Protein AF-A0A418Y0F3-F1 (afdb_monomer)

Sequence (166 aa):
MVSPKEILVNIWYGDSTDISIREWVFDYIEQNENVPEEIFEIFDADSTSQEALLMKIVAISDSEFDSQCVQAEVMAAKLLLKVASDYLVGNVKPSDVCAVINNIDCGFLGAPRGLPDKIAYYQKWLGNLYHSCDWCDGGWTQSNAPHLKQDLQEQITVIQTWLEKS

Foldseek 3Di:
DDALLLLLLCVQQADNDDDPLLVVLVVVVVVDPDDDPVLVVQSPDPPDDSNVSSLVVVCVVPVPDDCQDPVSLLSLLVVLLVQLVCVLVPNDFLVRSLSNLVSSQVSHFQRDPVDPPVDTDGDVLSPCLNVLNVPCPVPDGCVRSVVNNVVSVVSSVSSVVVSVVD

Mean predicted aligned error: 5.3 Å

Organism: NCBI:txid2338368

Structure (mmCIF, N/CA/C/O backbone):
data_AF-A0A418Y0F3-F1
#
_entry.id   AF-A0A418Y0F3-F1
#
loop_
_atom_site.group_PDB
_atom_site.id
_atom_site.type_symbol
_atom_site.label_atom_id
_atom_site.label_alt_id
_atom_site.label_comp_id
_atom_site.label_asym_id
_atom_site.label_entity_id
_atom_site.label_seq_id
_atom_site.pdbx_PDB_ins_code
_atom_site.Cartn_x
_atom_site.Cartn_y
_atom_site.Cartn_z
_atom_site.occupancy
_atom_site.B_iso_or_equiv
_atom_site.auth_seq_id
_atom_site.auth_comp_id
_atom_site.auth_asym_id
_atom_site.auth_atom_id
_atom_site.pdbx_PDB_model_num
ATOM 1 N N . MET A 1 1 ? -1.856 15.127 11.031 1.00 68.88 1 MET A N 1
ATOM 2 C CA . MET A 1 1 ? -1.527 13.751 11.446 1.00 68.88 1 MET A CA 1
ATOM 3 C C . MET A 1 1 ? -2.069 12.799 10.389 1.00 68.88 1 MET A C 1
ATOM 5 O O . MET A 1 1 ? -3.169 13.051 9.911 1.00 68.88 1 MET A O 1
ATOM 9 N N . VAL A 1 2 ? -1.302 11.786 9.971 1.00 80.94 2 VAL A N 1
ATOM 10 C CA . VAL A 1 2 ? -1.805 10.710 9.087 1.00 80.94 2 VAL A CA 1
ATOM 11 C C . VAL A 1 2 ? -2.857 9.911 9.858 1.00 80.94 2 VAL A C 1
ATOM 13 O O . VAL A 1 2 ? -2.689 9.716 11.060 1.00 80.94 2 VAL A O 1
ATOM 16 N N . SER A 1 3 ? -3.950 9.497 9.220 1.00 88.69 3 SER A N 1
ATOM 17 C CA . SER A 1 3 ? -5.016 8.757 9.910 1.00 88.69 3 SER A CA 1
ATOM 18 C C . SER A 1 3 ? -4.574 7.329 10.281 1.00 88.69 3 SER A C 1
ATOM 20 O O . SER A 1 3 ? -3.766 6.737 9.562 1.00 88.69 3 SER A O 1
ATOM 22 N N . PRO A 1 4 ? -5.126 6.713 11.346 1.00 88.50 4 PRO A N 1
ATOM 23 C CA . PRO A 1 4 ? -4.762 5.340 11.721 1.00 88.50 4 PRO A CA 1
ATOM 24 C C . PRO A 1 4 ? -5.086 4.322 10.615 1.00 88.50 4 PRO A C 1
ATOM 26 O O . PRO A 1 4 ? -4.353 3.354 10.430 1.00 88.50 4 PRO A O 1
ATOM 29 N N . LYS A 1 5 ? -6.133 4.580 9.821 1.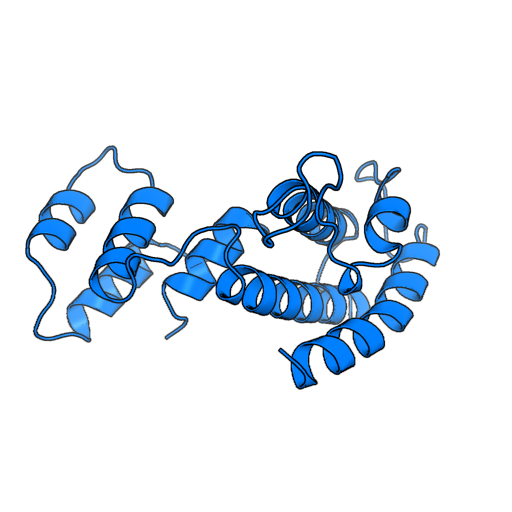00 93.00 5 LYS A N 1
ATOM 30 C CA . LYS A 1 5 ? -6.498 3.779 8.642 1.00 93.00 5 LYS A CA 1
ATOM 31 C C . LYS A 1 5 ? -5.424 3.824 7.555 1.00 93.00 5 LYS A C 1
ATOM 33 O O . LYS A 1 5 ? -5.072 2.790 7.001 1.00 93.00 5 LYS A O 1
ATOM 38 N N . GLU A 1 6 ? -4.870 5.004 7.274 1.00 91.56 6 GLU A N 1
ATOM 39 C CA . GLU A 1 6 ? -3.762 5.144 6.320 1.00 91.56 6 GLU A CA 1
ATOM 40 C C . GLU A 1 6 ? -2.494 4.443 6.820 1.00 91.56 6 GLU A C 1
ATOM 42 O O . GLU A 1 6 ? -1.748 3.890 6.016 1.00 91.56 6 GLU A O 1
ATOM 47 N N . ILE A 1 7 ? -2.247 4.422 8.133 1.00 89.88 7 ILE A N 1
ATOM 48 C CA . ILE A 1 7 ? -1.113 3.681 8.702 1.00 89.88 7 ILE A CA 1
ATOM 49 C C . ILE A 1 7 ? -1.330 2.174 8.553 1.00 89.88 7 ILE A C 1
ATOM 51 O O . ILE A 1 7 ? -0.426 1.497 8.077 1.00 89.88 7 ILE A O 1
ATOM 55 N N . LEU A 1 8 ? -2.523 1.655 8.861 1.00 91.62 8 LEU A N 1
ATOM 56 C CA . LEU A 1 8 ? -2.857 0.243 8.628 1.00 91.62 8 LEU A CA 1
ATOM 57 C C . LEU A 1 8 ? -2.690 -0.158 7.162 1.00 91.62 8 LEU A C 1
ATOM 59 O O . LEU A 1 8 ? -2.061 -1.167 6.874 1.00 91.62 8 LEU A O 1
ATOM 63 N N . VAL A 1 9 ? -3.169 0.661 6.227 1.00 94.12 9 VAL A N 1
ATOM 64 C CA . VAL A 1 9 ? -2.994 0.412 4.788 1.00 94.12 9 VAL A CA 1
ATOM 65 C C . VAL A 1 9 ? -1.513 0.384 4.402 1.00 94.12 9 VAL A C 1
ATOM 67 O O . VAL A 1 9 ? -1.118 -0.457 3.601 1.00 94.12 9 VAL A O 1
ATOM 70 N N . ASN A 1 10 ? -0.674 1.246 4.985 1.00 91.62 10 ASN A N 1
ATOM 71 C CA . ASN A 1 10 ? 0.776 1.177 4.781 1.00 91.62 10 ASN A CA 1
ATOM 72 C C . ASN A 1 10 ? 1.407 -0.082 5.396 1.00 91.62 10 ASN A C 1
ATOM 74 O O . ASN A 1 10 ? 2.358 -0.601 4.827 1.00 91.62 10 ASN A O 1
ATOM 78 N N . ILE A 1 11 ? 0.893 -0.591 6.520 1.00 90.19 11 ILE A N 1
ATOM 79 C CA . ILE A 1 11 ? 1.352 -1.861 7.108 1.00 90.19 11 ILE A CA 1
ATOM 80 C C . ILE A 1 11 ? 0.969 -3.039 6.210 1.00 90.19 11 ILE A C 1
ATOM 82 O O . ILE A 1 11 ? 1.789 -3.917 5.968 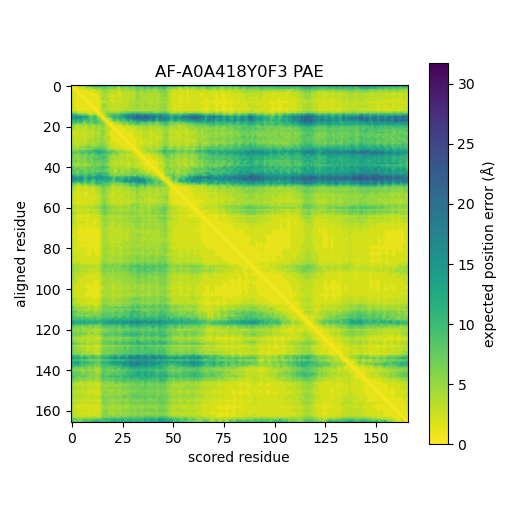1.00 90.19 11 ILE A O 1
ATOM 86 N N . TRP A 1 12 ? -0.266 -3.059 5.708 1.00 92.94 12 TRP A N 1
ATOM 87 C CA . TRP A 1 12 ? -0.775 -4.160 4.891 1.00 92.94 12 TRP A CA 1
ATOM 88 C C . TRP A 1 12 ? -0.184 -4.189 3.486 1.00 92.94 12 TRP A C 1
ATOM 90 O O . TRP A 1 12 ? 0.064 -5.264 2.945 1.00 92.94 12 TRP A O 1
ATOM 100 N N . TYR A 1 13 ? 0.005 -3.015 2.884 1.00 94.50 13 TYR A N 1
ATOM 101 C CA . TYR A 1 13 ? 0.282 -2.893 1.454 1.00 94.50 13 TYR A CA 1
ATOM 102 C C . TYR A 1 13 ? 1.555 -2.127 1.122 1.00 94.50 13 TYR A C 1
ATOM 104 O O . TYR A 1 13 ? 2.023 -2.210 -0.007 1.00 94.50 13 TYR A O 1
ATOM 112 N N . GLY A 1 14 ? 2.108 -1.379 2.072 1.00 89.56 14 GLY A N 1
ATOM 113 C CA . GLY A 1 14 ? 3.324 -0.593 1.896 1.00 89.56 14 GLY A CA 1
ATOM 114 C C . GLY A 1 14 ? 4.602 -1.361 2.230 1.00 89.56 14 GLY A C 1
ATOM 115 O O . GLY A 1 14 ? 4.595 -2.574 2.437 1.00 89.56 14 GLY A O 1
ATOM 116 N N . ASP A 1 15 ? 5.697 -0.607 2.310 1.00 72.31 15 ASP A N 1
ATOM 117 C CA . ASP A 1 15 ? 6.944 -1.020 2.955 1.00 72.31 15 ASP A CA 1
ATOM 118 C C . ASP A 1 15 ? 6.991 -0.338 4.334 1.00 72.31 15 ASP A C 1
ATOM 120 O O . ASP A 1 15 ? 7.084 0.888 4.442 1.00 72.31 15 ASP A O 1
ATOM 124 N N . SER A 1 16 ? 6.752 -1.101 5.401 1.00 60.97 16 SER A N 1
ATOM 125 C CA . SER A 1 16 ? 6.362 -0.570 6.714 1.00 60.97 16 SER A CA 1
ATOM 126 C C . SER A 1 16 ? 7.555 -0.144 7.589 1.00 60.97 16 SER A C 1
ATOM 128 O O . SER A 1 16 ? 7.645 -0.552 8.749 1.00 60.97 16 SER A O 1
ATOM 130 N N . THR A 1 17 ? 8.500 0.644 7.070 1.00 56.44 17 THR A N 1
ATOM 131 C CA . THR A 1 17 ? 9.755 0.927 7.799 1.00 56.44 17 THR A CA 1
ATOM 132 C C . THR A 1 17 ? 9.807 2.259 8.544 1.00 56.44 17 THR A C 1
ATOM 134 O O . THR A 1 17 ? 10.620 2.392 9.456 1.00 56.44 17 THR A O 1
ATOM 137 N N . ASP A 1 18 ? 8.946 3.229 8.217 1.00 58.94 18 ASP A N 1
ATOM 138 C CA . ASP A 1 18 ? 9.246 4.632 8.563 1.00 58.94 18 ASP A CA 1
ATOM 139 C C . ASP A 1 18 ? 8.372 5.261 9.661 1.00 58.94 18 ASP A C 1
ATOM 141 O O . ASP A 1 18 ? 8.693 6.350 10.138 1.00 58.94 18 ASP A O 1
ATOM 145 N N . ILE A 1 19 ? 7.284 4.618 10.102 1.00 68.38 19 ILE A N 1
ATOM 146 C CA . ILE A 1 19 ? 6.411 5.178 11.151 1.00 68.38 19 ILE A CA 1
ATOM 147 C C . ILE A 1 19 ? 6.601 4.410 12.458 1.00 68.38 19 ILE A C 1
ATOM 149 O O . ILE A 1 19 ? 6.241 3.238 12.564 1.00 68.38 19 ILE A O 1
ATOM 153 N N . SER A 1 20 ? 7.087 5.099 13.495 1.00 79.19 20 SER A N 1
ATOM 154 C CA . SER A 1 20 ? 6.999 4.602 14.868 1.00 79.19 20 SER A CA 1
ATOM 155 C C . SER A 1 20 ? 5.537 4.635 15.311 1.00 79.19 20 SER A C 1
ATOM 157 O O . SER A 1 20 ? 5.002 5.671 15.702 1.00 79.19 20 SER A O 1
ATOM 159 N N . ILE A 1 21 ? 4.860 3.488 15.240 1.00 80.06 21 ILE A N 1
ATOM 160 C CA . ILE A 1 21 ? 3.441 3.383 15.609 1.00 80.06 21 ILE A CA 1
ATOM 161 C C . ILE A 1 21 ? 3.226 3.783 17.072 1.00 80.06 21 ILE A C 1
ATOM 163 O O . ILE A 1 21 ? 2.204 4.375 17.397 1.00 80.06 21 ILE A O 1
ATOM 167 N N . ARG A 1 22 ? 4.207 3.538 17.951 1.00 80.06 22 ARG A N 1
ATOM 168 C CA . ARG A 1 22 ? 4.134 3.992 19.345 1.00 80.06 22 ARG A CA 1
ATOM 169 C C . ARG A 1 22 ? 4.151 5.515 19.467 1.00 80.06 22 ARG A C 1
ATOM 171 O O . ARG A 1 22 ? 3.347 6.043 20.224 1.00 80.06 22 ARG A O 1
ATOM 178 N N . GLU A 1 23 ? 5.014 6.208 18.725 1.00 83.12 23 GLU A N 1
ATOM 179 C CA . GLU A 1 23 ? 5.022 7.681 18.706 1.00 83.12 23 GLU A CA 1
ATOM 180 C C . GLU A 1 23 ? 3.714 8.223 18.132 1.00 83.12 23 GLU A C 1
ATOM 182 O O . GLU A 1 23 ? 3.113 9.119 18.712 1.00 83.12 23 GLU A O 1
ATOM 187 N N . TRP A 1 24 ? 3.207 7.614 17.057 1.00 86.12 24 TRP A N 1
ATOM 188 C CA . TRP A 1 24 ? 1.921 8.017 16.496 1.00 86.12 24 TRP A CA 1
ATOM 189 C C . TRP A 1 24 ? 0.768 7.845 17.495 1.00 86.12 24 TRP A C 1
ATOM 191 O O . TRP A 1 24 ? -0.066 8.736 17.627 1.00 86.12 24 TRP A O 1
ATOM 201 N N . VAL A 1 25 ? 0.711 6.715 18.213 1.00 84.19 25 VAL A N 1
ATOM 202 C CA . VAL A 1 25 ? -0.331 6.471 19.225 1.00 84.19 25 VAL A CA 1
ATOM 203 C C . VAL A 1 25 ? -0.194 7.442 20.395 1.00 84.19 25 VAL A C 1
ATOM 205 O O . VAL A 1 25 ? -1.209 7.927 20.887 1.00 84.19 25 VAL A O 1
ATOM 208 N N . PHE A 1 26 ? 1.033 7.770 20.803 1.00 85.56 26 PHE A N 1
ATOM 209 C CA . PHE A 1 26 ? 1.280 8.791 21.817 1.00 85.56 26 PHE A CA 1
ATOM 210 C C . PHE A 1 26 ? 0.725 10.156 21.381 1.00 85.56 26 PHE A C 1
ATOM 212 O O . PHE A 1 26 ? -0.095 10.733 22.094 1.00 85.56 26 PHE A O 1
ATOM 219 N N . ASP A 1 27 ? 1.061 10.614 20.172 1.00 86.88 27 ASP A N 1
ATOM 220 C CA . ASP A 1 27 ? 0.540 11.873 19.630 1.00 86.88 27 ASP A CA 1
ATOM 221 C C . ASP A 1 27 ? -0.993 11.849 19.484 1.00 86.88 27 ASP A C 1
ATOM 223 O O . ASP A 1 27 ? -1.665 12.856 19.719 1.00 86.88 27 ASP A O 1
ATOM 227 N N . TYR A 1 28 ? -1.567 10.706 19.086 1.00 86.06 28 TYR A N 1
ATOM 228 C CA . TYR A 1 28 ? -3.016 10.517 19.005 1.00 86.06 28 TYR A CA 1
ATOM 229 C C . TYR A 1 28 ? -3.671 10.679 20.379 1.00 86.06 28 TYR A C 1
ATOM 231 O O . TYR A 1 28 ? -4.690 11.360 20.486 1.00 86.06 28 TYR A O 1
ATOM 239 N N . ILE A 1 29 ? -3.089 10.091 21.427 1.00 85.75 29 ILE A N 1
ATOM 240 C CA . ILE A 1 29 ? -3.592 10.212 22.797 1.00 85.75 29 ILE A CA 1
ATOM 241 C C . ILE A 1 29 ? -3.534 11.666 23.271 1.00 85.75 29 ILE A C 1
ATOM 243 O O . ILE A 1 29 ? -4.524 12.171 23.792 1.00 85.75 29 ILE A O 1
ATOM 247 N N . GLU A 1 30 ? -2.417 12.363 23.050 1.00 87.19 30 GLU A N 1
ATOM 248 C CA . GLU A 1 30 ? -2.268 13.764 23.470 1.00 87.19 30 GLU A CA 1
ATOM 249 C C . GLU A 1 30 ? -3.264 14.712 22.785 1.00 87.19 30 GLU A C 1
ATOM 251 O O . GLU A 1 30 ? -3.668 15.720 23.364 1.00 87.19 30 GLU A O 1
ATOM 256 N N . GLN A 1 31 ? -3.669 14.405 21.550 1.00 87.50 31 GLN A N 1
ATOM 257 C CA . GLN A 1 31 ? -4.535 15.269 20.742 1.00 87.50 31 GLN A CA 1
ATOM 258 C C . GLN A 1 31 ? -6.034 14.983 20.902 1.00 87.50 31 GLN A C 1
ATOM 260 O O . GLN A 1 31 ? -6.848 15.729 20.354 1.00 87.50 31 GLN A O 1
ATOM 265 N N . ASN A 1 32 ? -6.422 13.932 21.631 1.00 83.81 32 ASN A N 1
ATOM 266 C CA . ASN A 1 32 ? -7.818 13.525 21.787 1.00 83.81 32 ASN A CA 1
ATOM 267 C C . ASN A 1 32 ? -8.212 13.451 23.269 1.00 83.81 32 ASN A C 1
ATOM 269 O O . ASN A 1 32 ? -7.638 12.701 24.045 1.00 83.81 32 ASN A O 1
ATOM 273 N N . GLU A 1 33 ? -9.255 14.186 23.666 1.00 77.81 33 GLU A N 1
ATOM 274 C CA . GLU A 1 33 ? -9.682 14.258 25.076 1.00 77.81 33 GLU A CA 1
ATOM 275 C C . GLU A 1 33 ? -10.468 13.024 25.561 1.00 77.81 33 GLU A C 1
ATOM 277 O O . GLU A 1 33 ? -10.570 12.796 26.761 1.00 77.81 33 GLU A O 1
ATOM 282 N N . ASN A 1 34 ? -11.030 12.223 24.647 1.00 81.38 34 ASN A N 1
ATOM 283 C CA . ASN A 1 34 ? -11.906 11.088 24.969 1.00 81.38 34 ASN A CA 1
ATOM 284 C C . ASN A 1 34 ? -11.390 9.785 24.346 1.00 81.38 34 ASN A C 1
ATOM 286 O O . ASN A 1 34 ? -12.062 9.168 23.519 1.00 81.38 34 ASN A O 1
ATOM 290 N N . VAL A 1 35 ? -10.173 9.387 24.713 1.00 81.44 35 VAL A N 1
ATOM 291 C CA . VAL A 1 35 ? -9.582 8.114 24.283 1.00 81.44 35 VAL A CA 1
ATOM 292 C C . VAL A 1 35 ? -10.079 6.982 25.192 1.00 81.44 35 VAL A C 1
ATOM 294 O O . VAL A 1 35 ? -9.929 7.097 26.408 1.00 81.44 35 VAL A O 1
ATOM 297 N N . PRO A 1 36 ? -10.661 5.898 24.643 1.00 81.75 36 PRO A N 1
ATOM 298 C CA . PRO A 1 36 ? -11.070 4.738 25.437 1.00 81.75 36 PRO A CA 1
ATOM 299 C C . PRO A 1 36 ? -9.929 4.119 26.256 1.00 81.75 36 PRO A C 1
ATOM 301 O O . PRO A 1 36 ? -8.798 4.012 25.775 1.00 81.75 36 PRO A O 1
ATOM 304 N N . GLU A 1 37 ? -10.235 3.691 27.484 1.00 81.69 37 GLU A N 1
ATOM 305 C CA . GLU A 1 37 ? -9.265 3.137 28.445 1.00 81.69 37 GLU A CA 1
ATOM 306 C C . GLU A 1 37 ? -8.542 1.903 27.882 1.00 81.69 37 GLU A C 1
ATOM 308 O O . GLU A 1 37 ? -7.340 1.732 28.085 1.00 81.69 37 GLU A O 1
ATOM 313 N N . GLU A 1 38 ? -9.232 1.110 27.057 1.00 78.19 38 GLU A N 1
ATOM 314 C CA . GLU A 1 38 ? -8.681 -0.083 26.416 1.00 78.19 38 GLU A CA 1
ATOM 315 C C . GLU A 1 38 ? -7.495 0.229 25.489 1.00 78.19 38 GLU A C 1
ATOM 317 O O . GLU A 1 38 ? -6.680 -0.652 25.228 1.00 78.19 38 GLU A O 1
ATOM 322 N N . ILE A 1 39 ? -7.364 1.459 24.973 1.00 79.69 39 ILE A N 1
ATOM 323 C CA . ILE A 1 39 ? -6.189 1.851 24.177 1.00 79.69 39 ILE A CA 1
ATOM 324 C C . ILE A 1 39 ? -4.943 1.938 25.068 1.00 79.69 39 ILE A C 1
ATOM 326 O O . ILE A 1 39 ? -3.873 1.492 24.647 1.00 79.69 39 ILE A O 1
ATOM 330 N N . PHE A 1 40 ? -5.073 2.459 26.291 1.00 79.94 40 PHE A N 1
ATOM 331 C CA . PHE A 1 40 ? -3.957 2.600 27.231 1.00 79.94 40 PHE A CA 1
ATOM 332 C C . PHE A 1 40 ? -3.446 1.233 27.696 1.00 79.94 40 PHE A C 1
ATOM 334 O O . PHE A 1 40 ? -2.244 0.981 27.645 1.00 79.94 40 PHE A O 1
ATOM 341 N N . GLU A 1 41 ? -4.353 0.310 28.035 1.00 77.56 41 GLU A N 1
ATOM 342 C CA . GLU A 1 41 ? -3.998 -1.054 28.463 1.00 77.56 41 GLU A CA 1
ATOM 343 C C . GLU A 1 41 ? -3.137 -1.798 27.431 1.00 77.56 41 GLU A C 1
ATOM 345 O O . GLU A 1 41 ? -2.266 -2.600 27.765 1.00 77.56 41 GLU A O 1
ATOM 350 N N . ILE A 1 42 ? -3.392 -1.544 26.150 1.00 74.81 42 ILE A N 1
ATOM 351 C CA . ILE A 1 42 ? -2.754 -2.246 25.037 1.00 74.81 42 ILE A CA 1
ATOM 352 C C . ILE A 1 42 ? -1.458 -1.566 24.628 1.00 74.81 42 ILE A C 1
ATOM 354 O O . ILE A 1 42 ? -0.510 -2.249 24.235 1.00 74.81 42 ILE A O 1
ATOM 358 N N . PHE A 1 43 ? -1.422 -0.237 24.715 1.00 77.12 43 PHE A N 1
ATOM 359 C CA . PHE A 1 43 ? -0.214 0.547 24.509 1.00 77.12 43 PHE A CA 1
ATOM 360 C C . PHE A 1 43 ? 0.879 0.160 25.517 1.00 77.12 43 PHE A C 1
ATOM 362 O O . PHE A 1 43 ? 2.036 -0.016 25.127 1.00 77.12 43 PHE A O 1
ATOM 369 N N . ASP A 1 44 ? 0.489 -0.070 26.774 1.00 74.69 44 ASP A N 1
ATOM 370 C CA . ASP A 1 44 ? 1.384 -0.484 27.859 1.00 74.69 44 ASP A CA 1
ATOM 371 C C . ASP A 1 44 ? 1.752 -1.979 27.820 1.00 74.69 44 ASP A C 1
ATOM 373 O O . ASP A 1 44 ? 2.677 -2.419 28.506 1.00 74.69 44 ASP A O 1
ATOM 377 N N . ALA A 1 45 ? 1.071 -2.785 27.002 1.00 71.62 45 ALA A N 1
ATOM 378 C CA . ALA A 1 45 ? 1.374 -4.204 26.871 1.00 71.62 45 ALA A CA 1
ATOM 379 C C . ALA A 1 45 ? 2.624 -4.438 25.997 1.00 71.62 45 ALA A C 1
ATOM 381 O O . ALA A 1 45 ? 2.621 -4.234 24.781 1.00 71.62 45 ALA A O 1
ATOM 382 N N . ASP A 1 46 ? 3.685 -4.974 26.607 1.00 62.59 46 ASP A N 1
ATOM 383 C CA . ASP A 1 46 ? 4.998 -5.231 25.984 1.00 62.59 46 ASP A CA 1
ATOM 384 C C . ASP A 1 46 ? 4.989 -6.196 24.778 1.00 62.59 46 ASP A C 1
ATOM 386 O O . ASP A 1 46 ? 5.979 -6.289 24.054 1.00 62.59 46 ASP A O 1
ATOM 390 N N . SER A 1 47 ? 3.891 -6.921 24.542 1.00 59.41 47 SER A N 1
ATOM 391 C CA . SER A 1 47 ? 3.801 -7.981 23.522 1.00 59.41 47 SER A CA 1
ATOM 392 C C . SER A 1 47 ? 2.819 -7.701 22.380 1.00 59.41 47 SER A C 1
ATOM 394 O O . SER A 1 47 ? 2.645 -8.551 21.505 1.00 59.41 47 SER A O 1
ATOM 396 N N . THR A 1 48 ? 2.176 -6.531 22.348 1.00 64.81 48 THR A N 1
ATOM 397 C CA . THR A 1 48 ? 1.177 -6.248 21.312 1.00 64.81 48 THR A CA 1
ATOM 398 C C . THR A 1 48 ? 1.837 -5.914 19.972 1.00 64.81 48 THR A C 1
ATOM 400 O O . THR A 1 48 ? 2.636 -4.982 19.874 1.00 64.81 48 THR A O 1
ATOM 403 N N . SER A 1 49 ? 1.454 -6.628 18.906 1.00 73.69 49 SER A N 1
ATOM 404 C CA . SER A 1 49 ? 1.809 -6.246 17.534 1.00 73.69 49 SER A CA 1
ATOM 405 C C . SER A 1 49 ? 1.238 -4.864 17.210 1.00 73.69 49 SER A C 1
ATOM 407 O O . SER A 1 49 ? 0.047 -4.634 17.417 1.00 73.69 49 SER A O 1
ATOM 409 N N . GLN A 1 50 ? 2.054 -3.966 16.661 1.00 76.31 50 GLN A N 1
ATOM 410 C CA . GLN A 1 50 ? 1.665 -2.585 16.354 1.00 76.31 50 GLN A CA 1
ATOM 411 C C . GLN A 1 50 ? 0.391 -2.486 15.484 1.00 76.31 50 GLN A C 1
ATOM 413 O O . GLN A 1 50 ? -0.440 -1.605 15.696 1.00 76.31 50 GLN A O 1
ATOM 418 N N . GLU A 1 51 ? 0.195 -3.438 14.568 1.00 81.31 51 GLU A N 1
ATOM 419 C CA . GLU A 1 51 ? -1.027 -3.583 13.768 1.00 81.31 51 GLU A CA 1
ATOM 420 C C . GLU A 1 51 ? -2.283 -3.789 14.635 1.00 81.31 51 GLU A C 1
ATOM 422 O O . GLU A 1 51 ? -3.286 -3.108 14.444 1.00 81.31 51 GLU A O 1
ATOM 427 N N . ALA A 1 52 ? -2.230 -4.678 15.631 1.00 81.38 52 ALA A N 1
ATOM 428 C CA . ALA A 1 52 ? -3.368 -4.969 16.507 1.00 81.38 52 ALA A CA 1
ATOM 429 C C . ALA A 1 52 ? -3.793 -3.753 17.347 1.00 81.38 52 ALA A C 1
ATOM 431 O O . ALA A 1 52 ? -4.986 -3.552 17.586 1.00 81.38 52 ALA A O 1
ATOM 432 N N . LEU A 1 53 ? -2.828 -2.932 17.772 1.00 83.12 53 LEU A N 1
ATOM 433 C CA . LEU A 1 53 ? -3.106 -1.677 18.469 1.00 83.12 53 LEU A CA 1
ATOM 434 C C . LEU A 1 53 ? -3.851 -0.698 17.549 1.00 83.12 53 LEU A C 1
ATOM 436 O O . LEU A 1 53 ? -4.903 -0.183 17.924 1.00 83.12 53 LEU A O 1
ATOM 440 N N . LEU A 1 54 ? -3.359 -0.500 16.323 1.00 86.88 54 LEU A N 1
ATOM 441 C CA . LEU A 1 54 ? -4.010 0.372 15.340 1.00 86.88 54 LEU A CA 1
ATOM 442 C C . LEU A 1 54 ? -5.393 -0.133 14.927 1.00 86.88 54 LEU A C 1
ATOM 444 O O . LEU A 1 54 ? -6.319 0.667 14.821 1.00 86.88 54 LEU A O 1
ATOM 448 N N . MET A 1 55 ? -5.562 -1.444 14.748 1.00 87.44 55 MET A N 1
ATOM 449 C CA . MET A 1 55 ? -6.859 -2.048 14.433 1.00 87.44 55 MET A CA 1
ATOM 450 C C . MET A 1 55 ? -7.908 -1.725 15.493 1.00 87.44 55 MET A C 1
ATOM 452 O O . MET A 1 55 ? -9.037 -1.380 15.156 1.00 87.44 55 MET A O 1
ATOM 456 N N . LYS A 1 56 ? -7.541 -1.769 16.777 1.00 85.56 56 LYS A N 1
ATOM 457 C CA . LYS A 1 56 ? -8.462 -1.396 17.856 1.00 85.56 56 LYS A CA 1
ATOM 458 C C . LYS A 1 56 ? -8.786 0.092 17.874 1.00 85.56 56 LYS A C 1
ATOM 460 O O . LYS A 1 56 ? -9.947 0.442 18.060 1.00 85.56 56 LYS A O 1
ATOM 465 N N . ILE A 1 57 ? -7.793 0.949 17.629 1.00 87.56 57 ILE A N 1
ATOM 466 C CA . ILE A 1 57 ? -8.016 2.396 17.490 1.00 87.56 57 ILE A CA 1
ATOM 467 C C . ILE A 1 57 ? -9.003 2.673 16.350 1.00 87.56 57 ILE A C 1
ATOM 469 O O . ILE A 1 57 ? -9.946 3.442 16.524 1.00 87.56 57 ILE A O 1
ATOM 473 N N . VAL A 1 58 ? -8.835 2.014 15.200 1.00 90.38 58 VAL A N 1
ATOM 474 C CA . VAL A 1 58 ? -9.760 2.173 14.074 1.00 90.38 58 VAL A CA 1
ATOM 475 C C . VAL A 1 58 ? -11.149 1.648 14.412 1.00 90.38 58 VAL A C 1
ATOM 477 O O . VAL A 1 58 ? -12.110 2.379 14.181 1.00 90.38 58 VAL A O 1
ATOM 480 N N . ALA A 1 59 ? -11.260 0.463 15.018 1.00 89.19 59 ALA A N 1
ATOM 481 C CA . ALA A 1 59 ? -12.538 -0.176 15.337 1.00 89.19 59 ALA A CA 1
ATOM 482 C C . ALA A 1 59 ? -13.448 0.664 16.253 1.00 89.19 59 ALA A C 1
ATOM 484 O O . ALA A 1 59 ? -14.667 0.529 16.188 1.00 89.19 59 ALA A O 1
ATOM 485 N N . ILE A 1 60 ? -12.879 1.556 17.073 1.00 84.50 60 ILE A N 1
ATOM 486 C CA . ILE A 1 60 ? -13.646 2.515 17.889 1.00 84.50 60 ILE A CA 1
ATOM 487 C C . ILE A 1 60 ? -14.405 3.520 17.010 1.00 84.50 60 ILE A C 1
ATOM 489 O O . ILE A 1 60 ? -15.519 3.922 17.339 1.00 84.50 60 ILE A O 1
ATOM 493 N N . SER A 1 61 ? -13.798 3.936 15.897 1.00 83.94 61 SER A N 1
ATOM 494 C CA . SER A 1 61 ? -14.364 4.926 14.971 1.00 83.94 61 SER A CA 1
ATOM 495 C C . SER A 1 61 ? -15.092 4.306 13.776 1.00 83.94 61 SER A C 1
ATOM 497 O O . SER A 1 61 ? -15.970 4.942 13.196 1.00 83.94 61 SER A O 1
ATOM 499 N N . ASP A 1 62 ? -14.708 3.090 13.389 1.00 90.44 62 ASP A N 1
ATOM 500 C CA . ASP A 1 62 ? -15.221 2.369 12.231 1.00 90.44 62 ASP A CA 1
ATOM 501 C C . ASP A 1 62 ? -14.953 0.865 12.380 1.00 90.44 62 ASP A C 1
ATOM 503 O O . ASP A 1 62 ? -13.864 0.377 12.068 1.00 90.44 62 ASP A O 1
ATOM 507 N N . SER A 1 63 ? -15.948 0.132 12.879 1.00 91.00 63 SER A N 1
ATOM 508 C CA . SER A 1 63 ? -15.860 -1.315 13.101 1.00 91.00 63 SER A CA 1
ATOM 509 C C . SER A 1 63 ? -15.855 -2.139 11.815 1.00 91.00 63 SER A C 1
ATOM 511 O O . SER A 1 63 ? -15.474 -3.305 11.858 1.00 91.00 63 SER A O 1
ATOM 513 N N . GLU A 1 64 ? -16.275 -1.555 10.691 1.00 92.56 64 GLU A N 1
ATOM 514 C CA . GLU A 1 64 ? -16.376 -2.235 9.395 1.00 92.56 64 GLU A CA 1
ATOM 515 C C . GLU A 1 64 ? -15.111 -2.045 8.546 1.00 92.56 64 GLU A C 1
ATOM 517 O O . GLU A 1 64 ? -15.035 -2.513 7.410 1.00 92.56 64 GLU A O 1
ATOM 522 N N . PHE A 1 65 ? -14.112 -1.325 9.065 1.00 95.00 65 PHE A N 1
ATOM 523 C CA . PHE A 1 65 ? -12.843 -1.166 8.377 1.00 95.00 65 PHE A CA 1
ATOM 524 C C . PHE A 1 65 ? -11.998 -2.437 8.503 1.00 95.00 65 PHE A C 1
ATOM 526 O O . PHE A 1 65 ? -11.541 -2.802 9.586 1.00 95.00 65 PHE A O 1
ATOM 533 N N . ASP A 1 66 ? -11.731 -3.066 7.367 1.00 94.62 66 ASP A N 1
ATOM 534 C CA . ASP A 1 66 ? -10.828 -4.203 7.236 1.00 94.62 66 ASP A CA 1
ATOM 535 C C . ASP A 1 66 ? -9.900 -4.013 6.027 1.00 94.62 66 ASP A C 1
ATOM 537 O O . ASP A 1 66 ? -10.082 -3.096 5.222 1.00 94.62 66 ASP A O 1
ATOM 541 N N . SER A 1 67 ? -8.893 -4.876 5.897 1.00 94.06 67 SER A N 1
ATOM 542 C CA . SER A 1 67 ? -7.897 -4.777 4.827 1.00 94.06 67 SER A CA 1
ATOM 543 C C . SER A 1 67 ? -8.507 -4.878 3.428 1.00 94.06 67 SER A C 1
ATOM 545 O O . SER A 1 67 ? -8.066 -4.205 2.505 1.00 94.06 67 SER A O 1
ATOM 547 N N . GLN A 1 68 ? -9.590 -5.627 3.265 1.00 95.12 68 GLN A N 1
ATOM 548 C CA . GLN A 1 68 ? -10.245 -5.881 1.992 1.00 95.12 68 GLN A CA 1
ATOM 549 C C . GLN A 1 68 ? -11.436 -4.962 1.707 1.00 95.12 68 GLN A C 1
ATOM 551 O O . GLN A 1 68 ? -12.039 -5.084 0.633 1.00 95.12 68 GLN A O 1
ATOM 556 N N . CYS A 1 69 ? -11.796 -4.037 2.596 1.00 94.69 69 CYS A N 1
ATOM 557 C CA . CYS A 1 69 ? -12.929 -3.143 2.381 1.00 94.69 69 CYS A CA 1
ATOM 558 C C . CYS A 1 69 ? -12.657 -2.132 1.243 1.00 94.69 69 CYS A C 1
ATOM 560 O O . CYS A 1 69 ? -11.518 -1.888 0.836 1.00 94.69 69 CYS A O 1
ATOM 562 N N . VAL A 1 70 ? -13.714 -1.514 0.701 1.00 94.81 70 VAL A N 1
ATOM 563 C CA . VAL A 1 70 ? -13.582 -0.528 -0.397 1.00 94.81 70 VAL A CA 1
ATOM 564 C C . VAL A 1 70 ? -12.752 0.682 0.039 1.00 94.81 70 VAL A C 1
ATOM 566 O O . VAL A 1 70 ? -11.964 1.210 -0.744 1.00 94.81 70 VAL A O 1
ATOM 569 N N . GLN A 1 71 ? -12.887 1.109 1.297 1.00 95.69 71 GLN A N 1
ATOM 570 C CA . GLN A 1 71 ? -12.113 2.234 1.817 1.00 95.69 71 GLN A CA 1
ATOM 571 C C . GLN A 1 71 ? -10.609 1.924 1.842 1.00 95.69 71 GLN A C 1
ATOM 573 O O . GLN A 1 71 ? -9.814 2.774 1.435 1.00 95.69 71 GLN A O 1
ATOM 578 N N . ALA A 1 72 ? -10.219 0.719 2.268 1.00 96.38 72 ALA A N 1
ATOM 579 C CA . ALA A 1 72 ? -8.832 0.271 2.234 1.00 96.38 72 ALA A CA 1
ATOM 580 C C . ALA A 1 72 ? -8.309 0.184 0.793 1.00 96.38 72 ALA A C 1
ATOM 582 O O . ALA A 1 72 ? -7.190 0.613 0.528 1.00 96.38 72 ALA A O 1
ATOM 583 N N . GLU A 1 73 ? -9.135 -0.264 -0.160 1.00 97.06 73 GLU A N 1
ATOM 584 C CA . GLU A 1 73 ? -8.764 -0.316 -1.580 1.00 97.06 73 GLU A CA 1
ATOM 585 C C . GLU A 1 73 ? -8.470 1.074 -2.161 1.00 97.06 73 GLU A C 1
ATOM 587 O O . GLU A 1 73 ? -7.458 1.280 -2.831 1.00 97.06 73 GLU A O 1
ATOM 592 N N . VAL A 1 74 ? -9.312 2.064 -1.846 1.00 97.06 74 VAL A N 1
ATOM 593 C CA . VAL A 1 74 ? -9.0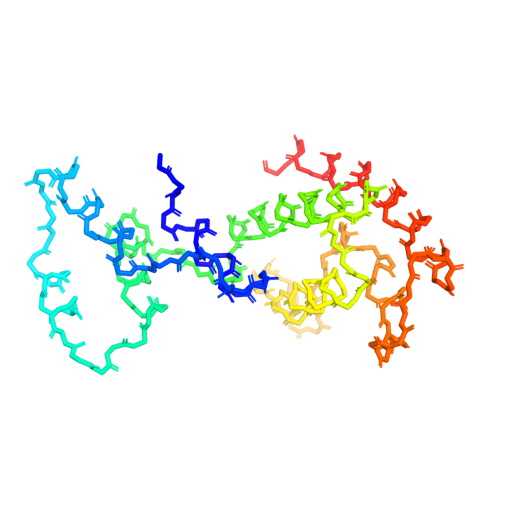90 3.463 -2.245 1.00 97.06 74 VAL A CA 1
ATOM 594 C C . VAL A 1 74 ? -7.789 4.010 -1.653 1.00 97.06 74 VAL A C 1
ATOM 596 O O . VAL A 1 74 ? -7.045 4.723 -2.332 1.00 97.06 74 VAL A O 1
ATOM 599 N N . MET A 1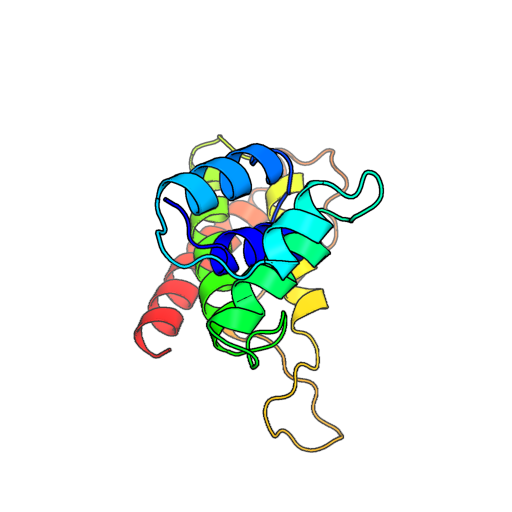 75 ? -7.495 3.693 -0.392 1.00 97.12 75 MET A N 1
ATOM 600 C CA . MET A 1 75 ? -6.253 4.114 0.258 1.00 97.12 75 MET A CA 1
ATOM 601 C C . MET A 1 75 ? -5.025 3.406 -0.338 1.00 97.12 75 MET A C 1
ATOM 603 O O . MET A 1 75 ? -4.012 4.062 -0.572 1.00 97.12 75 MET A O 1
ATOM 607 N N . ALA A 1 76 ? -5.123 2.115 -0.662 1.00 97.25 76 ALA A N 1
ATOM 608 C CA . ALA A 1 76 ? -4.059 1.347 -1.307 1.00 97.25 76 ALA A CA 1
ATOM 609 C C . ALA A 1 76 ? -3.738 1.872 -2.718 1.00 97.25 76 ALA A C 1
ATOM 611 O O . ALA A 1 76 ? -2.573 2.007 -3.087 1.00 97.25 76 ALA A O 1
ATOM 612 N N . ALA A 1 77 ? -4.753 2.268 -3.489 1.00 97.50 77 ALA A N 1
ATOM 613 C CA . ALA A 1 77 ? -4.554 2.910 -4.788 1.00 97.50 77 ALA A CA 1
ATOM 614 C C . ALA A 1 77 ? -3.815 4.257 -4.671 1.00 97.50 77 ALA A C 1
ATOM 616 O O . ALA A 1 77 ? -2.920 4.557 -5.465 1.00 97.50 77 ALA A O 1
ATOM 617 N N . LYS A 1 78 ? -4.142 5.069 -3.654 1.00 97.06 78 LYS A N 1
ATOM 618 C CA . LYS A 1 78 ? -3.421 6.324 -3.363 1.00 97.06 78 LYS A CA 1
ATOM 619 C C . LYS A 1 78 ? -1.979 6.068 -2.925 1.00 97.06 78 LYS A C 1
ATOM 621 O O . LYS A 1 78 ? -1.081 6.797 -3.347 1.00 97.06 78 LYS A O 1
ATOM 626 N N . LEU A 1 79 ? -1.755 5.032 -2.117 1.00 95.94 79 LEU A N 1
ATOM 627 C CA . LEU A 1 79 ? -0.420 4.579 -1.738 1.00 95.94 79 LEU A CA 1
ATOM 628 C C . LEU A 1 79 ? 0.400 4.201 -2.977 1.00 95.94 79 LEU A C 1
ATOM 630 O O . LEU A 1 79 ? 1.508 4.707 -3.146 1.00 95.94 79 LEU A O 1
ATOM 634 N N . LEU A 1 80 ? -0.164 3.402 -3.887 1.00 96.88 80 LEU A N 1
ATOM 635 C CA . LEU A 1 80 ? 0.522 3.022 -5.120 1.00 96.88 80 LEU A CA 1
ATOM 636 C C . LEU A 1 80 ? 0.856 4.238 -5.993 1.00 96.88 80 LEU A C 1
ATOM 638 O O . LEU A 1 80 ? 1.959 4.306 -6.525 1.00 96.88 80 LEU A O 1
ATOM 642 N N . LEU A 1 81 ? -0.035 5.232 -6.104 1.00 97.12 81 LEU A N 1
ATOM 643 C CA . LEU A 1 81 ? 0.269 6.479 -6.822 1.00 97.12 81 LEU A CA 1
ATOM 644 C C . LEU A 1 81 ? 1.465 7.227 -6.225 1.00 97.12 81 LEU A C 1
ATOM 646 O O . LEU A 1 81 ? 2.295 7.750 -6.973 1.00 97.12 81 LEU A O 1
ATOM 650 N N . LYS A 1 82 ? 1.558 7.284 -4.892 1.00 95.56 82 LYS A N 1
ATOM 651 C CA . LYS A 1 82 ? 2.692 7.905 -4.200 1.00 95.56 82 LYS A CA 1
ATOM 652 C C . LYS A 1 82 ? 3.986 7.151 -4.513 1.00 95.56 82 LYS A C 1
ATOM 654 O O . LYS A 1 82 ? 4.928 7.754 -5.014 1.00 95.56 82 LYS A O 1
ATOM 659 N N . VAL A 1 83 ? 3.990 5.834 -4.312 1.00 95.38 83 VAL A N 1
ATOM 660 C CA . VAL A 1 83 ? 5.152 4.962 -4.554 1.00 95.38 83 VAL A CA 1
ATOM 661 C C . VAL A 1 83 ? 5.592 5.004 -6.020 1.00 95.38 83 VAL A C 1
ATOM 663 O O . VAL A 1 83 ? 6.782 5.118 -6.307 1.00 95.38 83 VAL A O 1
ATOM 666 N N . ALA A 1 84 ? 4.645 4.995 -6.960 1.00 95.62 84 ALA A N 1
ATOM 667 C CA . ALA A 1 84 ? 4.924 5.141 -8.384 1.00 95.62 84 ALA A CA 1
ATOM 668 C C . ALA A 1 84 ? 5.564 6.502 -8.695 1.00 95.62 84 ALA A C 1
ATOM 670 O O . ALA A 1 84 ? 6.549 6.568 -9.425 1.00 95.62 84 ALA A O 1
ATOM 671 N N . SER A 1 85 ? 5.046 7.587 -8.115 1.00 95.12 85 SER A N 1
ATOM 672 C CA . SER A 1 85 ? 5.612 8.929 -8.297 1.00 95.12 85 SER A CA 1
ATOM 673 C C . SER A 1 85 ? 7.041 9.014 -7.758 1.00 95.12 85 SER A C 1
ATOM 675 O O . SER A 1 85 ? 7.924 9.507 -8.459 1.00 95.12 85 SER A O 1
ATOM 677 N N . ASP A 1 86 ? 7.280 8.475 -6.560 1.00 94.69 86 ASP A N 1
ATOM 678 C CA . ASP A 1 86 ? 8.599 8.433 -5.924 1.00 94.69 86 ASP A CA 1
ATOM 679 C C . ASP A 1 86 ? 9.593 7.568 -6.720 1.00 94.69 86 ASP A C 1
ATOM 681 O O . ASP A 1 86 ? 10.760 7.935 -6.891 1.00 94.69 86 ASP A O 1
ATOM 685 N N . TYR A 1 87 ? 9.128 6.461 -7.303 1.00 94.88 87 TYR A N 1
ATOM 686 C CA . TYR A 1 87 ? 9.916 5.659 -8.233 1.00 94.88 87 TYR A CA 1
ATOM 687 C C . TYR A 1 87 ? 10.312 6.453 -9.481 1.00 94.88 87 TYR A C 1
ATOM 689 O O . TYR A 1 87 ? 11.486 6.484 -9.843 1.00 94.88 87 TYR A O 1
ATOM 697 N N . LEU A 1 88 ? 9.377 7.156 -10.126 1.00 93.94 88 LEU A N 1
ATOM 698 C CA . LEU A 1 88 ? 9.651 7.879 -11.375 1.00 93.94 88 LEU A CA 1
ATOM 699 C C . LEU A 1 88 ? 10.710 8.984 -11.240 1.00 93.94 88 LEU A C 1
ATOM 701 O O . LEU A 1 88 ? 11.338 9.337 -12.244 1.00 93.94 88 LEU A O 1
ATOM 705 N N . VAL A 1 89 ? 10.923 9.503 -10.027 1.00 94.50 89 VAL A N 1
ATOM 706 C CA . VAL A 1 89 ? 11.933 10.531 -9.720 1.00 94.50 89 VAL A CA 1
ATOM 707 C C . VAL A 1 89 ? 13.223 9.978 -9.108 1.00 94.50 89 VAL A C 1
ATOM 709 O O . VAL A 1 89 ? 14.150 10.750 -8.879 1.00 94.50 89 VAL A O 1
ATOM 712 N N . GLY A 1 90 ? 13.328 8.665 -8.879 1.00 90.69 90 GLY A N 1
ATOM 713 C CA . GLY A 1 90 ? 14.565 8.048 -8.380 1.00 90.69 90 GLY A CA 1
ATOM 714 C C . GLY A 1 90 ? 14.634 7.793 -6.877 1.00 90.69 90 GLY A C 1
ATOM 715 O O . GLY A 1 90 ? 15.686 7.368 -6.407 1.00 90.69 90 GLY A O 1
ATOM 716 N N . ASN A 1 91 ? 13.559 8.036 -6.123 1.00 92.56 91 ASN A N 1
ATOM 717 C CA . ASN A 1 91 ? 13.576 7.935 -4.658 1.00 92.56 91 ASN A CA 1
ATOM 718 C C . ASN A 1 91 ? 13.368 6.505 -4.145 1.00 92.56 91 ASN A C 1
ATOM 720 O O . ASN A 1 91 ? 13.718 6.207 -3.007 1.00 92.56 91 ASN A O 1
ATOM 724 N N . VAL A 1 92 ? 12.792 5.634 -4.974 1.00 91.69 92 VAL A N 1
ATOM 725 C CA . VAL A 1 92 ? 12.379 4.274 -4.608 1.00 91.69 92 VAL A CA 1
ATOM 726 C C . VAL A 1 92 ? 12.977 3.275 -5.599 1.00 91.69 92 VAL A C 1
ATOM 728 O O . VAL A 1 92 ? 13.116 3.576 -6.793 1.00 91.69 92 VAL A O 1
ATOM 731 N N . LYS A 1 93 ? 13.370 2.088 -5.120 1.00 92.31 93 LYS A N 1
ATOM 732 C CA . LYS A 1 93 ? 13.936 1.030 -5.967 1.00 92.31 93 LYS A CA 1
ATOM 733 C C . LYS A 1 93 ? 12.824 0.201 -6.618 1.00 92.31 93 LYS A C 1
ATOM 735 O O . LYS A 1 93 ? 11.725 0.122 -6.077 1.00 92.31 93 LYS A O 1
ATOM 740 N N . PRO A 1 94 ? 13.101 -0.486 -7.744 1.00 94.69 94 PRO A N 1
ATOM 741 C CA . PRO A 1 94 ? 12.135 -1.405 -8.347 1.00 94.69 94 PRO A CA 1
ATOM 742 C C . PRO A 1 94 ? 11.571 -2.445 -7.368 1.00 94.69 94 PRO A C 1
ATOM 744 O O . PRO A 1 94 ? 10.374 -2.711 -7.398 1.00 94.69 94 PRO A O 1
ATOM 747 N N . SER A 1 95 ? 12.413 -2.989 -6.479 1.00 93.00 95 SER A N 1
ATOM 748 C CA . SER A 1 95 ? 12.014 -3.971 -5.460 1.00 93.00 95 SER A CA 1
ATOM 749 C C . SER A 1 95 ? 10.899 -3.465 -4.556 1.00 93.00 95 SER A C 1
ATOM 751 O O . SER A 1 95 ? 9.960 -4.199 -4.269 1.00 93.00 95 SER A O 1
ATOM 753 N N . ASP A 1 96 ? 10.989 -2.207 -4.144 1.00 91.75 96 ASP A N 1
ATOM 754 C CA . ASP A 1 96 ? 10.090 -1.622 -3.156 1.00 91.75 96 ASP A CA 1
ATOM 755 C C . ASP A 1 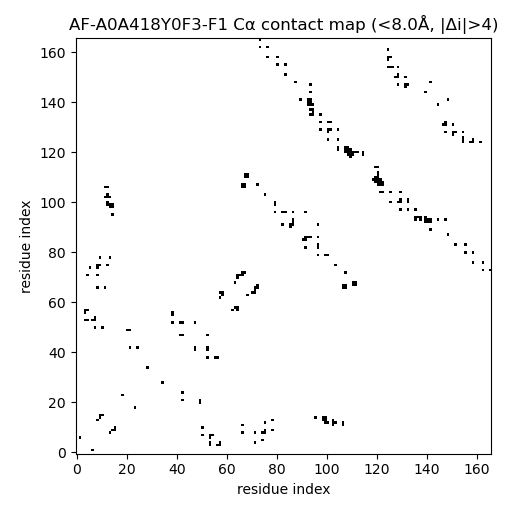96 ? 8.718 -1.376 -3.807 1.00 91.75 96 ASP A C 1
ATOM 757 O O . ASP A 1 96 ? 7.678 -1.712 -3.248 1.00 91.75 96 ASP A O 1
ATOM 761 N N . VAL A 1 97 ? 8.706 -0.889 -5.058 1.00 94.62 97 VAL A N 1
ATOM 762 C CA . VAL A 1 97 ? 7.466 -0.737 -5.840 1.00 94.62 97 VAL A CA 1
ATOM 763 C C . VAL A 1 97 ? 6.805 -2.088 -6.099 1.00 94.62 97 VAL A C 1
ATOM 765 O O . VAL A 1 97 ? 5.593 -2.225 -5.938 1.00 94.62 97 VAL A O 1
ATOM 768 N N . CYS A 1 98 ? 7.592 -3.093 -6.486 1.00 95.00 98 CYS A N 1
ATOM 769 C CA . CYS A 1 98 ? 7.072 -4.425 -6.763 1.00 95.00 98 CYS A CA 1
ATOM 770 C C . CYS A 1 98 ? 6.556 -5.135 -5.509 1.00 95.00 98 CYS A C 1
ATOM 772 O O . CYS A 1 98 ? 5.565 -5.856 -5.601 1.00 95.00 98 CYS A O 1
ATOM 774 N N . ALA A 1 99 ? 7.151 -4.888 -4.339 1.00 93.81 99 ALA A N 1
ATOM 775 C CA . ALA A 1 99 ? 6.617 -5.367 -3.068 1.00 93.81 99 ALA A CA 1
ATOM 776 C C . ALA A 1 99 ? 5.220 -4.786 -2.799 1.00 93.81 99 ALA A C 1
ATOM 778 O O . ALA A 1 99 ? 4.292 -5.538 -2.507 1.00 93.81 99 ALA A O 1
ATOM 779 N N . VAL A 1 100 ? 5.041 -3.474 -2.993 1.00 95.62 100 VAL A N 1
ATOM 780 C CA . VAL A 1 100 ? 3.735 -2.810 -2.835 1.00 95.62 100 VAL A CA 1
ATOM 781 C C . VAL A 1 100 ? 2.699 -3.368 -3.810 1.00 95.62 100 VAL A C 1
ATOM 783 O O . VAL A 1 100 ? 1.593 -3.717 -3.402 1.00 95.62 100 VAL A O 1
ATOM 786 N N . ILE A 1 101 ? 3.054 -3.506 -5.092 1.00 95.88 101 ILE A N 1
ATOM 787 C CA . ILE A 1 101 ? 2.169 -4.093 -6.112 1.00 95.88 101 ILE A CA 1
ATOM 788 C C . ILE A 1 101 ? 1.746 -5.511 -5.712 1.00 95.88 101 ILE A C 1
ATOM 790 O O . ILE A 1 101 ? 0.557 -5.819 -5.743 1.00 95.88 101 ILE A O 1
ATOM 794 N N . ASN A 1 102 ? 2.696 -6.355 -5.306 1.00 94.56 102 ASN A N 1
ATOM 795 C CA . ASN A 1 102 ? 2.421 -7.726 -4.888 1.00 94.56 102 ASN A CA 1
ATOM 796 C C . ASN A 1 102 ? 1.504 -7.781 -3.657 1.00 94.56 102 ASN A C 1
ATOM 798 O O . ASN A 1 102 ? 0.564 -8.574 -3.625 1.00 94.56 102 ASN A O 1
ATOM 802 N N . ASN A 1 103 ? 1.754 -6.936 -2.654 1.00 95.25 103 ASN A N 1
ATOM 803 C CA . ASN A 1 103 ? 0.940 -6.890 -1.442 1.00 95.25 103 ASN A CA 1
ATOM 804 C C . ASN A 1 103 ? -0.502 -6.463 -1.748 1.00 95.25 103 ASN A C 1
ATOM 806 O O . ASN A 1 103 ? -1.439 -7.046 -1.204 1.00 95.25 103 ASN A O 1
ATOM 810 N N . ILE A 1 104 ? -0.695 -5.485 -2.640 1.00 96.12 104 ILE A N 1
ATOM 811 C CA . ILE A 1 104 ? -2.026 -5.059 -3.101 1.00 96.12 104 ILE A CA 1
ATOM 812 C C . ILE A 1 104 ? -2.725 -6.194 -3.855 1.00 96.12 104 ILE A C 1
ATOM 814 O O . ILE A 1 104 ? -3.876 -6.506 -3.543 1.00 96.12 104 ILE A O 1
ATOM 818 N N . ASP A 1 105 ? -2.035 -6.817 -4.815 1.00 94.44 105 ASP A N 1
ATOM 819 C CA . ASP A 1 105 ? -2.577 -7.907 -5.633 1.00 94.44 105 ASP A CA 1
ATOM 820 C C . ASP A 1 105 ? -3.063 -9.060 -4.743 1.00 94.44 105 ASP A C 1
ATOM 822 O O . ASP A 1 105 ? -4.249 -9.393 -4.724 1.00 94.44 105 ASP A O 1
ATOM 826 N N . CYS A 1 106 ? -2.174 -9.581 -3.892 1.00 93.12 106 CYS A N 1
ATOM 827 C CA . CYS A 1 106 ? -2.484 -10.672 -2.970 1.00 93.12 106 CYS A CA 1
ATOM 828 C C . CYS A 1 106 ? -3.540 -10.275 -1.932 1.00 93.12 106 CYS A C 1
ATOM 830 O O . CYS A 1 106 ? -4.372 -11.092 -1.541 1.00 93.12 106 CYS A O 1
ATOM 832 N N . GLY A 1 107 ? -3.502 -9.025 -1.474 1.00 93.94 107 GLY A N 1
ATOM 833 C CA . GLY A 1 107 ? -4.360 -8.511 -0.419 1.00 93.94 107 GLY A CA 1
ATOM 834 C C . GLY A 1 107 ? -5.826 -8.415 -0.801 1.00 93.94 107 GLY A C 1
ATOM 835 O O . GLY A 1 107 ? -6.695 -8.708 0.019 1.00 93.94 107 GLY A O 1
ATOM 836 N N . PHE A 1 108 ? -6.108 -8.017 -2.039 1.00 94.62 108 PHE A N 1
A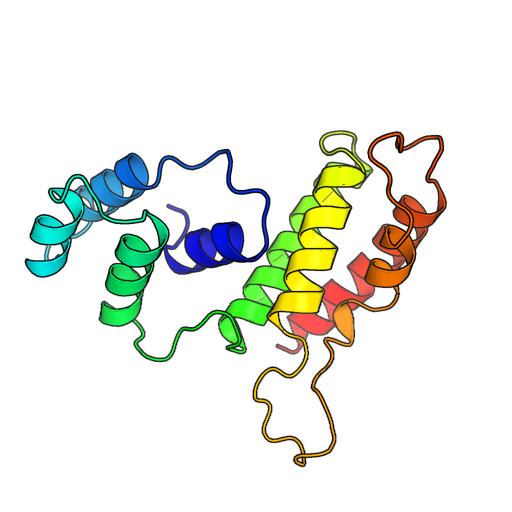TOM 837 C CA . PHE A 1 108 ? -7.474 -7.836 -2.518 1.00 94.62 108 PHE A CA 1
ATOM 838 C C . PHE A 1 108 ? -7.943 -8.950 -3.462 1.00 94.62 108 PHE A C 1
ATOM 840 O O . PHE A 1 108 ? -9.126 -8.970 -3.823 1.00 94.62 108 PHE A O 1
ATOM 847 N N . LEU A 1 109 ? -7.069 -9.868 -3.888 1.00 90.62 109 LEU A N 1
ATOM 848 C CA . LEU A 1 109 ? -7.469 -11.024 -4.688 1.00 90.62 109 LEU A CA 1
ATOM 849 C C . LEU A 1 109 ? -8.566 -11.815 -3.962 1.00 90.62 109 LEU A C 1
ATOM 851 O O . LEU A 1 109 ? -8.385 -12.306 -2.850 1.00 90.62 109 LEU A O 1
ATOM 855 N N . GLY A 1 110 ? -9.731 -11.936 -4.601 1.00 87.44 110 GLY A N 1
ATOM 856 C CA . GLY A 1 110 ? -10.873 -12.637 -4.010 1.00 87.44 110 GLY A CA 1
ATOM 857 C C . GLY A 1 110 ? -11.596 -11.876 -2.893 1.00 87.44 110 GLY A C 1
ATOM 858 O O . GLY A 1 110 ? -12.459 -12.468 -2.246 1.00 87.44 110 GLY A O 1
ATOM 859 N N . ALA A 1 111 ? -11.303 -10.587 -2.686 1.00 91.38 111 ALA A N 1
ATOM 860 C CA . ALA A 1 111 ? -12.004 -9.764 -1.704 1.00 91.38 111 ALA A CA 1
ATOM 861 C C . ALA A 1 111 ? -13.535 -9.804 -1.911 1.00 91.38 111 ALA A C 1
ATOM 863 O O . ALA A 1 111 ? -14.014 -9.840 -3.056 1.00 91.38 111 ALA A O 1
ATOM 864 N N . PRO A 1 112 ? -14.335 -9.762 -0.828 1.00 88.50 112 PRO A N 1
ATOM 865 C CA . PRO A 1 112 ? -15.785 -9.836 -0.919 1.00 88.50 112 PRO A CA 1
ATOM 866 C C . PRO A 1 112 ? -16.325 -8.595 -1.636 1.00 88.50 112 PRO A C 1
ATOM 868 O O . PRO A 1 112 ? -16.236 -7.465 -1.155 1.00 88.50 112 PRO A O 1
ATOM 871 N N . ARG A 1 113 ? -16.877 -8.807 -2.832 1.00 90.69 113 ARG A N 1
ATOM 872 C CA . ARG A 1 113 ? -17.481 -7.756 -3.674 1.00 90.69 113 ARG A CA 1
ATOM 873 C C . ARG A 1 113 ? -18.893 -8.114 -4.140 1.00 90.69 113 ARG A C 1
ATOM 875 O O . ARG A 1 113 ? -19.373 -7.579 -5.133 1.00 90.69 113 ARG A O 1
ATOM 882 N N . GLY A 1 114 ? -19.544 -9.058 -3.454 1.00 86.81 114 GLY A N 1
ATOM 883 C CA . GLY A 1 114 ? -20.859 -9.573 -3.854 1.00 86.81 114 GLY A CA 1
ATOM 884 C C . GLY A 1 114 ? -20.844 -10.275 -5.217 1.00 86.81 114 GLY A C 1
ATOM 885 O O . GLY A 1 114 ? -21.854 -10.285 -5.920 1.00 86.81 114 GLY A O 1
ATOM 886 N N . LEU A 1 115 ? -19.689 -10.818 -5.616 1.00 86.12 115 LEU A N 1
ATOM 887 C CA . LEU A 1 115 ? -19.533 -11.575 -6.854 1.00 86.12 115 LEU A CA 1
ATOM 888 C C . LEU A 1 115 ? -20.024 -13.020 -6.664 1.00 86.12 115 LEU A C 1
ATOM 890 O O . LEU A 1 115 ? -19.991 -13.531 -5.546 1.00 86.12 115 LEU A O 1
ATOM 894 N N . PRO A 1 116 ? -20.464 -13.701 -7.738 1.00 89.44 116 PRO A N 1
ATOM 895 C CA . PRO A 1 116 ? -20.778 -15.128 -7.682 1.00 89.44 116 PRO A CA 1
ATOM 896 C C . PRO A 1 116 ? -19.589 -15.961 -7.176 1.00 89.44 116 PRO A C 1
ATOM 898 O O . PRO A 1 116 ? -18.461 -15.686 -7.574 1.00 89.44 116 PRO A O 1
ATOM 901 N N . ASP A 1 117 ? -19.845 -17.045 -6.434 1.00 82.25 117 ASP A N 1
ATOM 902 C CA . ASP A 1 117 ? -18.834 -17.906 -5.772 1.00 82.25 117 ASP A CA 1
ATOM 903 C C . ASP A 1 117 ? -17.688 -18.421 -6.667 1.00 82.25 117 ASP A C 1
ATOM 905 O O . ASP A 1 117 ? -16.660 -18.880 -6.180 1.00 82.25 117 ASP A O 1
ATOM 909 N N . LYS A 1 118 ? -17.861 -18.389 -7.992 1.00 87.06 118 LYS A N 1
ATOM 910 C CA . LYS A 1 118 ? -16.867 -18.847 -8.978 1.00 87.06 118 LYS A CA 1
ATOM 911 C C . LYS A 1 118 ? -16.022 -17.718 -9.571 1.00 87.06 118 LYS A C 1
ATOM 913 O O . LYS A 1 118 ? -15.232 -17.975 -10.477 1.00 87.06 118 LYS A O 1
ATOM 918 N N . ILE A 1 119 ? -16.227 -16.480 -9.130 1.00 87.00 119 ILE A N 1
ATOM 919 C CA . ILE A 1 119 ? -15.572 -15.290 -9.668 1.00 87.00 119 ILE A CA 1
ATOM 920 C C . ILE A 1 119 ? -14.812 -14.611 -8.534 1.00 87.00 119 ILE A C 1
ATOM 922 O O . ILE A 1 119 ? -15.408 -13.989 -7.658 1.00 87.00 119 ILE A O 1
ATOM 926 N N . ALA A 1 120 ? -13.486 -14.708 -8.579 1.00 86.88 120 ALA A N 1
ATOM 927 C CA . ALA A 1 120 ? -12.628 -13.933 -7.698 1.00 86.88 120 ALA A CA 1
ATOM 928 C C . ALA A 1 120 ? -12.621 -12.462 -8.137 1.00 86.88 120 ALA A C 1
ATOM 930 O O . ALA A 1 120 ? -12.574 -12.155 -9.332 1.00 86.88 120 ALA A O 1
ATOM 931 N N . TYR A 1 121 ? -12.658 -11.552 -7.166 1.00 91.44 121 TYR A N 1
ATOM 932 C CA . TYR A 1 121 ? -12.413 -10.141 -7.426 1.00 91.44 121 TYR A CA 1
ATOM 933 C C . TYR A 1 121 ? -10.954 -9.910 -7.828 1.00 91.44 121 TYR A C 1
ATOM 935 O O . TYR A 1 121 ? -10.047 -10.483 -7.224 1.00 91.44 121 TYR A O 1
ATOM 943 N N . TYR A 1 122 ? -10.758 -9.038 -8.817 1.00 88.50 122 TYR A N 1
ATOM 944 C CA . TYR A 1 122 ? -9.460 -8.516 -9.225 1.00 88.50 122 TYR A CA 1
ATOM 945 C C . TYR A 1 122 ? -9.547 -7.002 -9.418 1.00 88.50 122 TYR A C 1
ATOM 947 O O . TYR A 1 122 ? -10.497 -6.499 -10.035 1.00 88.50 122 TYR A O 1
ATOM 955 N N . GLN A 1 123 ? -8.547 -6.277 -8.926 1.00 89.31 123 GLN A N 1
ATOM 956 C CA . GLN A 1 123 ? -8.510 -4.819 -8.948 1.00 89.31 123 GLN A CA 1
ATOM 957 C C . GLN A 1 123 ? -8.149 -4.375 -10.361 1.00 89.31 123 GLN A C 1
ATOM 959 O O . GLN A 1 123 ? -6.987 -4.313 -10.749 1.00 89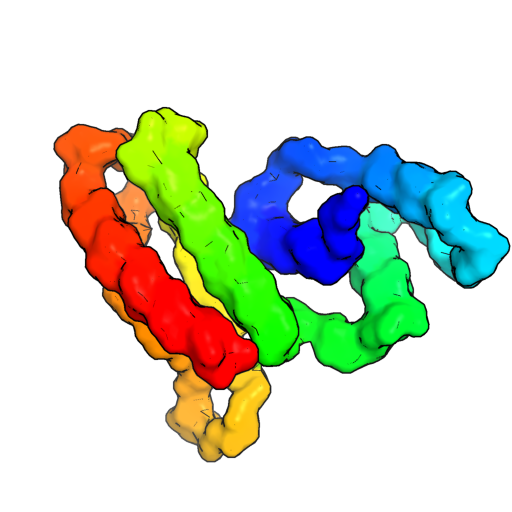.31 123 GLN A O 1
ATOM 964 N N . LYS A 1 124 ? -9.154 -4.039 -11.171 1.00 88.88 124 LYS A N 1
ATOM 965 C CA . LYS A 1 124 ? -8.930 -3.637 -12.574 1.00 88.88 124 LYS A CA 1
ATOM 966 C C . LYS A 1 124 ? -7.977 -2.447 -12.721 1.00 88.88 124 LYS A C 1
ATOM 968 O O . LYS A 1 124 ? -7.342 -2.310 -13.761 1.00 88.88 124 LYS A O 1
ATOM 973 N N . TRP A 1 125 ? -7.894 -1.589 -11.705 1.00 94.06 125 TRP A N 1
ATOM 974 C CA . TRP A 1 125 ? -6.991 -0.442 -11.681 1.00 94.06 125 TRP A CA 1
ATOM 975 C C . TRP A 1 125 ? -5.527 -0.817 -11.419 1.00 94.06 125 TRP A C 1
ATOM 977 O O . TRP A 1 125 ? -4.675 0.044 -11.611 1.00 94.06 125 TRP A O 1
ATOM 987 N N . LEU A 1 126 ? -5.215 -2.056 -11.023 1.00 93.38 126 LEU A N 1
ATOM 988 C CA . LEU A 1 126 ? -3.837 -2.546 -10.913 1.00 93.38 126 LEU A CA 1
ATOM 989 C C . LEU A 1 126 ? -3.261 -2.930 -12.288 1.00 93.38 126 LEU A C 1
ATOM 991 O O . LEU A 1 126 ? -2.059 -2.826 -12.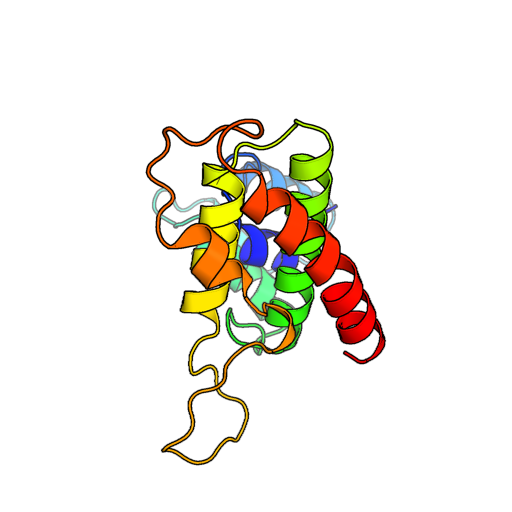518 1.00 93.38 126 LEU A O 1
ATOM 995 N N . GLY A 1 127 ? -4.134 -3.283 -13.238 1.00 90.62 127 GLY A N 1
ATOM 996 C CA . GLY A 1 127 ? -3.773 -3.492 -14.638 1.00 90.62 127 GLY A CA 1
ATOM 997 C C . GLY A 1 127 ? -2.736 -4.598 -14.826 1.00 90.62 127 GLY A C 1
ATOM 998 O O . GLY A 1 127 ? -2.923 -5.711 -14.348 1.00 90.62 127 GLY A O 1
ATOM 999 N N . ASN A 1 128 ? -1.661 -4.291 -15.555 1.00 89.00 128 ASN A N 1
ATOM 1000 C CA . ASN A 1 128 ? -0.582 -5.238 -15.851 1.00 89.00 128 ASN A CA 1
ATOM 1001 C C . ASN A 1 128 ? 0.586 -5.162 -14.847 1.00 89.00 128 ASN A C 1
ATOM 1003 O O . ASN A 1 128 ? 1.583 -5.852 -15.028 1.00 89.00 128 ASN A O 1
ATOM 1007 N N . LEU A 1 129 ? 0.484 -4.331 -13.801 1.00 94.38 129 LEU A N 1
ATOM 1008 C CA . LEU A 1 129 ? 1.614 -4.033 -12.916 1.00 94.38 129 LEU A CA 1
ATOM 1009 C C . LEU A 1 129 ? 2.151 -5.258 -12.173 1.00 94.38 129 LEU A C 1
ATOM 1011 O O . LEU A 1 129 ? 3.359 -5.346 -11.965 1.00 94.38 129 LEU A O 1
ATOM 1015 N N . TYR A 1 130 ? 1.281 -6.207 -11.808 1.00 91.00 130 TYR A N 1
ATOM 1016 C CA . TYR A 1 130 ? 1.716 -7.480 -11.228 1.00 91.00 130 TYR A CA 1
ATOM 1017 C C . TYR A 1 130 ? 2.679 -8.202 -12.180 1.00 91.00 130 TYR A C 1
ATOM 1019 O O . TYR A 1 130 ? 3.817 -8.490 -11.818 1.00 91.00 130 TYR A O 1
ATOM 1027 N N . HIS A 1 131 ? 2.285 -8.341 -13.449 1.00 91.31 131 HIS A N 1
ATOM 1028 C CA . HIS A 1 131 ? 3.114 -8.982 -14.464 1.00 91.31 131 HIS A CA 1
ATOM 1029 C C . HIS A 1 131 ? 4.440 -8.253 -14.709 1.00 91.31 131 HIS A C 1
ATOM 1031 O O . HIS A 1 131 ? 5.483 -8.883 -14.896 1.00 91.31 131 HIS A O 1
ATOM 1037 N N . SER A 1 132 ? 4.430 -6.919 -14.655 1.00 92.62 132 SER A N 1
ATOM 1038 C CA . SER A 1 132 ? 5.641 -6.097 -14.754 1.00 92.62 132 SER A CA 1
ATOM 1039 C C . SER A 1 132 ? 6.647 -6.380 -13.629 1.00 92.62 132 SER A C 1
ATOM 1041 O O . SER A 1 132 ? 7.835 -6.087 -13.791 1.00 92.62 132 SER A O 1
ATOM 1043 N N . CYS A 1 133 ? 6.183 -6.963 -12.520 1.00 93.56 133 CYS A N 1
ATOM 1044 C CA . CYS A 1 133 ? 6.946 -7.277 -11.317 1.00 93.56 133 CYS A CA 1
ATOM 1045 C C . CYS A 1 133 ? 7.248 -8.773 -11.107 1.00 93.56 133 CYS A C 1
ATOM 1047 O O . CYS A 1 133 ? 8.122 -9.075 -10.294 1.00 93.56 133 CYS A O 1
ATOM 1049 N N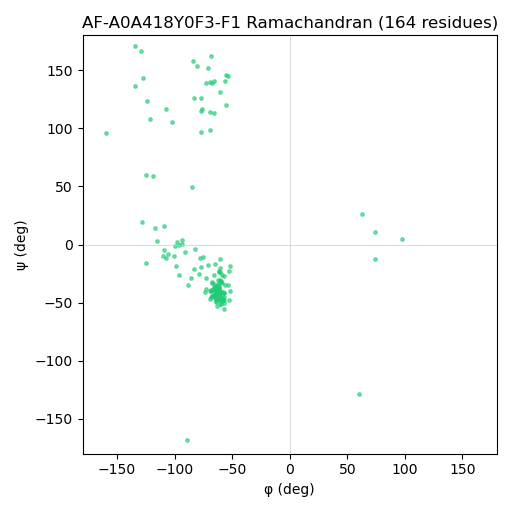 . ASP A 1 134 ? 6.628 -9.690 -11.862 1.00 82.88 134 ASP A N 1
ATOM 1050 C CA . ASP A 1 134 ? 6.755 -11.159 -11.719 1.00 82.88 134 ASP A CA 1
ATOM 1051 C C . ASP A 1 134 ? 8.203 -11.694 -11.714 1.00 82.88 134 ASP A C 1
ATOM 1053 O O . ASP A 1 134 ? 8.471 -12.785 -11.212 1.00 82.88 134 ASP A O 1
ATOM 1057 N N . TRP A 1 135 ? 9.147 -10.943 -12.285 1.00 83.38 135 TRP A N 1
ATOM 1058 C CA . TRP A 1 135 ? 10.551 -11.341 -12.453 1.00 83.38 135 TRP A CA 1
ATOM 1059 C C . TRP A 1 135 ? 11.533 -10.441 -11.693 1.00 83.38 135 TRP A C 1
ATOM 1061 O O . TRP A 1 135 ? 12.734 -10.469 -11.970 1.00 83.38 135 TRP A O 1
ATOM 1071 N N . CYS A 1 136 ? 11.042 -9.612 -10.769 1.00 88.38 136 CYS A N 1
ATOM 1072 C CA . CYS A 1 136 ? 11.901 -8.748 -9.971 1.00 88.38 136 CYS A CA 1
ATOM 1073 C C . CYS A 1 136 ? 12.731 -9.590 -8.988 1.00 88.38 136 CYS A C 1
ATOM 1075 O O . CYS A 1 136 ? 12.199 -10.193 -8.062 1.00 88.38 136 CYS A O 1
ATOM 1077 N N . ASP A 1 137 ? 14.051 -9.618 -9.177 1.00 80.69 137 ASP A N 1
ATOM 1078 C CA . ASP A 1 137 ? 14.992 -10.436 -8.396 1.00 80.69 137 ASP A CA 1
ATOM 1079 C C . ASP A 1 137 ? 15.880 -9.607 -7.446 1.00 80.69 137 ASP A C 1
ATOM 1081 O O . ASP A 1 137 ? 16.913 -10.074 -6.964 1.00 80.69 137 ASP A O 1
ATOM 1085 N N . GLY A 1 138 ? 15.507 -8.347 -7.190 1.00 80.19 138 GLY A N 1
ATOM 1086 C CA . GLY A 1 138 ? 16.271 -7.403 -6.364 1.00 80.19 138 GLY A CA 1
ATOM 1087 C C . GLY A 1 138 ? 17.534 -6.833 -7.029 1.00 80.19 138 GLY A C 1
ATOM 1088 O O . GLY A 1 138 ? 18.072 -5.838 -6.546 1.00 80.19 138 GLY A O 1
ATOM 1089 N N . GLY A 1 139 ? 17.986 -7.396 -8.157 1.00 87.94 139 GLY A N 1
ATOM 1090 C CA . GLY A 1 139 ? 19.059 -6.844 -8.995 1.00 87.94 139 GLY A CA 1
ATOM 1091 C C . GLY A 1 139 ? 18.580 -5.755 -9.961 1.00 87.94 139 GLY A C 1
ATOM 1092 O O . GLY A 1 139 ? 19.378 -5.148 -10.687 1.00 87.94 139 GLY A O 1
ATOM 1093 N N . TRP A 1 140 ? 17.272 -5.505 -9.992 1.00 91.38 140 TRP A N 1
ATOM 1094 C CA . TRP A 1 140 ? 16.667 -4.501 -10.850 1.00 91.38 140 TRP A CA 1
ATOM 1095 C C . TRP A 1 140 ? 17.042 -3.082 -10.417 1.00 91.38 140 TRP A C 1
ATOM 1097 O O . TRP A 1 140 ? 17.058 -2.716 -9.244 1.00 91.38 140 TRP A O 1
ATOM 1107 N N . THR A 1 141 ? 17.293 -2.252 -11.414 1.00 89.12 141 THR A N 1
ATOM 1108 C CA . THR A 1 141 ? 17.531 -0.819 -11.329 1.00 89.12 141 THR A CA 1
ATOM 1109 C C . THR A 1 141 ? 16.609 -0.124 -12.326 1.00 89.12 141 THR A C 1
ATOM 1111 O O . THR A 1 141 ? 16.067 -0.740 -13.244 1.00 89.12 141 THR A O 1
ATOM 1114 N N . GLN A 1 142 ? 16.471 1.196 -12.215 1.00 85.50 142 GLN A N 1
ATOM 1115 C CA . GLN A 1 142 ? 15.662 1.948 -13.179 1.00 85.50 142 GLN A CA 1
ATOM 1116 C C . GLN A 1 142 ? 16.166 1.846 -14.623 1.00 85.50 142 GLN A C 1
ATOM 1118 O O . GLN A 1 142 ? 15.400 2.068 -15.557 1.00 85.50 142 GLN A O 1
ATOM 1123 N N . SER A 1 143 ? 17.452 1.544 -14.823 1.00 86.94 143 SER A N 1
ATOM 1124 C CA . SER A 1 143 ? 18.037 1.436 -16.159 1.00 86.94 143 SER A CA 1
ATOM 1125 C C . SER A 1 143 ? 17.862 0.056 -16.787 1.00 86.94 143 SER A C 1
ATOM 1127 O O . SER A 1 143 ? 17.812 -0.027 -18.012 1.00 86.94 143 SER A O 1
ATOM 1129 N N . ASN A 1 144 ? 17.773 -1.014 -15.989 1.00 88.56 144 ASN A N 1
ATOM 1130 C CA . ASN A 1 144 ? 17.649 -2.385 -16.498 1.00 88.56 144 ASN A CA 1
ATOM 1131 C C . ASN A 1 144 ? 16.208 -2.934 -16.471 1.00 88.56 144 ASN A C 1
ATOM 1133 O O . ASN A 1 144 ? 15.959 -3.956 -17.103 1.00 88.56 144 ASN A O 1
ATOM 1137 N N . ALA A 1 145 ? 15.270 -2.227 -15.830 1.00 89.62 145 ALA A N 1
ATOM 1138 C CA . ALA A 1 145 ? 13.836 -2.527 -15.828 1.00 89.62 145 ALA A CA 1
ATOM 1139 C C . ALA A 1 145 ? 12.999 -1.378 -16.442 1.00 89.62 145 ALA A C 1
ATOM 1141 O O . ALA A 1 145 ? 12.147 -0.787 -15.768 1.00 89.62 145 ALA A O 1
ATOM 1142 N N . PRO A 1 146 ? 13.236 -1.001 -17.716 1.00 90.56 146 PRO A N 1
ATOM 1143 C CA . PRO A 1 146 ? 12.538 0.120 -18.347 1.00 90.56 146 PRO A CA 1
ATOM 1144 C C . PRO A 1 146 ? 11.035 -0.132 -18.536 1.00 90.56 146 PRO A C 1
ATOM 1146 O O . PRO A 1 146 ? 10.264 0.827 -18.553 1.00 90.56 146 PRO A O 1
ATOM 1149 N N . HIS A 1 147 ? 10.612 -1.397 -18.641 1.00 91.81 147 HIS A N 1
ATOM 1150 C CA . HIS A 1 147 ? 9.202 -1.776 -18.771 1.00 91.81 147 HIS A CA 1
ATOM 1151 C C . HIS A 1 147 ? 8.398 -1.381 -17.530 1.00 91.81 147 HIS A C 1
ATOM 1153 O O . HIS A 1 147 ? 7.348 -0.771 -17.673 1.00 91.81 147 HIS A O 1
ATOM 1159 N N . LEU A 1 148 ? 8.936 -1.590 -16.319 1.00 94.31 148 LEU A N 1
ATOM 1160 C CA . LEU A 1 148 ? 8.271 -1.196 -15.072 1.00 94.31 148 LEU A CA 1
ATOM 1161 C C . LEU A 1 148 ? 7.978 0.310 -15.047 1.00 94.31 148 LEU A C 1
ATOM 1163 O O . LEU A 1 148 ? 6.908 0.738 -14.628 1.00 94.31 148 LEU A O 1
ATOM 1167 N N . LYS A 1 149 ? 8.920 1.130 -15.531 1.00 93.50 149 LYS A N 1
ATOM 1168 C CA . LYS A 1 149 ? 8.718 2.579 -15.641 1.00 93.50 149 LYS A CA 1
ATOM 1169 C C . LYS A 1 149 ? 7.592 2.923 -16.612 1.00 93.50 149 LYS A C 1
ATOM 1171 O O . LYS A 1 149 ? 6.761 3.763 -16.277 1.00 93.50 149 LYS A O 1
ATOM 1176 N N . GLN A 1 150 ? 7.591 2.308 -17.792 1.00 93.69 150 GLN A N 1
ATOM 1177 C CA . GLN A 1 150 ? 6.558 2.536 -18.797 1.00 93.69 150 GLN A CA 1
ATOM 1178 C C . GLN A 1 150 ? 5.175 2.139 -18.261 1.00 93.69 150 GLN A C 1
ATOM 1180 O O . GLN A 1 150 ? 4.260 2.959 -18.271 1.00 93.69 150 GLN A O 1
ATOM 1185 N N . ASP A 1 151 ? 5.054 0.929 -17.719 1.00 95.25 151 ASP A N 1
ATOM 1186 C CA . ASP A 1 151 ? 3.784 0.393 -17.232 1.00 95.25 151 ASP A CA 1
ATOM 1187 C C . ASP A 1 151 ? 3.238 1.223 -16.059 1.00 95.25 151 ASP A C 1
ATOM 1189 O O . ASP A 1 151 ? 2.048 1.527 -16.014 1.00 95.25 151 ASP A O 1
ATOM 1193 N N . LEU A 1 152 ? 4.100 1.688 -15.142 1.00 95.62 152 LEU A N 1
ATOM 1194 C CA . LEU A 1 152 ? 3.693 2.607 -14.071 1.00 95.62 152 LEU A CA 1
ATOM 1195 C C . LEU A 1 152 ? 3.180 3.945 -14.615 1.00 95.62 152 LEU A C 1
ATOM 1197 O O . LEU A 1 152 ? 2.177 4.456 -14.121 1.00 95.62 152 LEU A O 1
ATOM 1201 N N . GLN A 1 153 ? 3.839 4.521 -15.625 1.00 95.00 153 GLN A N 1
ATOM 1202 C CA . GLN A 1 153 ? 3.390 5.778 -16.235 1.00 95.00 153 GLN A CA 1
ATOM 1203 C C . GLN A 1 153 ? 2.007 5.638 -16.874 1.00 95.00 153 GLN A C 1
ATOM 1205 O O . GLN A 1 153 ? 1.165 6.519 -16.699 1.00 95.00 153 GLN A O 1
ATOM 1210 N N . GLU A 1 154 ? 1.761 4.532 -17.576 1.00 93.31 154 GLU A N 1
ATOM 1211 C CA . GLU A 1 154 ? 0.457 4.229 -18.169 1.00 93.31 154 GLU A CA 1
ATOM 1212 C C . GLU A 1 154 ? -0.607 4.000 -17.083 1.00 93.31 154 GLU A C 1
ATOM 1214 O O . GLU A 1 154 ? -1.715 4.546 -17.154 1.00 93.31 154 GLU A O 1
ATOM 1219 N N . GLN A 1 155 ? -0.259 3.258 -16.027 1.00 95.31 155 GLN A N 1
ATOM 1220 C CA . GLN A 1 155 ? -1.205 2.890 -14.980 1.00 95.31 155 GLN A CA 1
ATOM 1221 C C . GLN A 1 155 ? -1.584 4.061 -14.062 1.00 95.31 155 GLN A C 1
ATOM 1223 O O . GLN A 1 155 ? -2.713 4.097 -13.573 1.00 95.31 155 GLN A O 1
ATOM 1228 N N . ILE A 1 156 ? -0.712 5.059 -13.865 1.00 96.19 156 ILE A N 1
ATOM 1229 C CA . ILE A 1 156 ? -1.018 6.253 -13.051 1.00 96.19 156 ILE A CA 1
ATOM 1230 C C . ILE A 1 156 ? -2.321 6.923 -13.507 1.00 96.19 156 ILE A C 1
ATOM 1232 O O . ILE A 1 156 ? -3.189 7.202 -12.677 1.00 96.19 156 ILE A O 1
ATOM 1236 N N . THR A 1 157 ? -2.503 7.139 -14.813 1.00 94.56 157 THR A N 1
ATOM 1237 C CA . THR A 1 157 ? -3.724 7.772 -15.341 1.00 94.56 157 THR A CA 1
ATOM 1238 C C . THR A 1 157 ? -4.960 6.900 -15.116 1.00 94.56 157 THR A C 1
ATOM 1240 O O . THR A 1 157 ? -6.036 7.417 -14.802 1.00 94.56 157 THR A O 1
ATOM 1243 N N . VAL A 1 158 ? -4.821 5.575 -15.225 1.00 96.31 158 VAL A N 1
ATOM 1244 C CA . VAL A 1 158 ? -5.916 4.628 -14.965 1.00 96.31 158 VAL A CA 1
ATOM 1245 C C . VAL A 1 158 ? -6.339 4.680 -13.499 1.00 96.31 158 VAL A C 1
ATOM 1247 O O . VAL A 1 158 ? -7.535 4.764 -13.216 1.00 96.31 158 VAL A O 1
ATOM 1250 N N . ILE A 1 159 ? -5.376 4.689 -12.574 1.00 97.31 159 ILE A N 1
ATOM 1251 C CA . ILE A 1 159 ? -5.640 4.759 -11.133 1.00 97.31 159 ILE A CA 1
ATOM 1252 C C . ILE A 1 159 ? -6.306 6.088 -10.773 1.00 97.31 159 ILE A C 1
ATOM 1254 O O . ILE A 1 159 ? -7.313 6.091 -10.071 1.00 97.31 159 ILE A O 1
ATOM 1258 N N . GLN A 1 160 ? -5.800 7.212 -11.288 1.00 96.88 160 GLN A N 1
ATOM 1259 C CA . GLN A 1 160 ? -6.407 8.532 -11.076 1.00 96.88 160 GLN A CA 1
ATOM 1260 C C . GLN A 1 160 ? -7.861 8.570 -11.567 1.00 96.88 160 GLN A C 1
ATOM 1262 O O . GLN A 1 160 ? -8.754 8.956 -10.818 1.00 96.88 160 GLN A O 1
ATOM 1267 N N . THR A 1 161 ? -8.119 8.073 -12.780 1.00 96.31 161 THR A N 1
ATOM 1268 C CA . THR A 1 161 ? -9.476 7.998 -13.351 1.00 96.31 161 THR A CA 1
ATOM 1269 C C . THR A 1 161 ? -10.406 7.094 -12.538 1.00 96.31 161 THR A C 1
ATOM 1271 O O . THR A 1 161 ? -11.614 7.328 -12.473 1.00 96.31 161 THR A O 1
ATOM 1274 N N . TRP A 1 162 ? -9.873 6.012 -11.967 1.00 96.38 162 TRP A N 1
ATOM 1275 C CA . TRP A 1 162 ? -10.632 5.118 -11.098 1.00 96.38 162 TRP A CA 1
ATOM 1276 C C . TRP A 1 162 ? -10.979 5.809 -9.775 1.00 96.38 162 TRP A C 1
ATOM 1278 O O . TRP A 1 162 ? -12.145 5.809 -9.398 1.00 96.38 162 TRP A O 1
ATOM 1288 N N . LEU A 1 163 ? -10.010 6.476 -9.138 1.00 96.62 163 LEU A N 1
ATOM 1289 C CA . LEU A 1 163 ? -10.199 7.213 -7.884 1.00 96.62 163 LEU A CA 1
ATOM 1290 C C . LEU A 1 163 ? -11.245 8.330 -7.984 1.00 96.62 163 LEU A C 1
ATOM 1292 O O . LEU A 1 163 ? -11.937 8.589 -7.009 1.00 96.62 163 LEU A O 1
ATOM 1296 N N . GLU A 1 164 ? -11.391 8.977 -9.142 1.00 94.88 164 GLU A N 1
ATOM 1297 C CA . GLU A 1 164 ? -12.433 9.994 -9.376 1.00 94.88 164 GLU A CA 1
ATOM 1298 C C . GLU A 1 164 ? -13.866 9.434 -9.334 1.00 94.88 164 GLU A C 1
ATOM 1300 O O . GLU A 1 164 ? -14.828 10.199 -9.244 1.00 94.88 164 GLU A O 1
ATOM 1305 N N . LYS A 1 165 ? -14.023 8.110 -9.435 1.00 91.12 165 LYS A N 1
ATOM 1306 C CA . LYS A 1 165 ? -15.316 7.411 -9.467 1.00 91.12 165 LYS A CA 1
ATOM 1307 C C . LYS A 1 165 ? -15.596 6.607 -8.195 1.00 91.12 165 LYS A C 1
ATOM 1309 O O . LYS A 1 165 ? -16.677 6.018 -8.114 1.00 91.12 165 LYS A O 1
ATOM 1314 N N . SER A 1 166 ? -14.631 6.543 -7.277 1.00 84.12 166 SER A N 1
ATOM 1315 C CA . SER A 1 166 ? -14.655 5.719 -6.063 1.00 84.12 166 SER A CA 1
ATOM 1316 C C . SER A 1 166 ? -15.093 6.490 -4.824 1.00 84.12 166 SER A C 1
ATOM 1318 O O . SER A 1 166 ? -14.913 7.727 -4.782 1.00 84.12 166 SER A O 1
#

Radius of gyration: 17.63 Å; Cα contacts (8 Å, |Δi|>4): 159; chains: 1; bounding box: 40×34×47 Å

pLDDT: mean 88.32, std 8.36, range [56.44, 97.5]

Secondary structure (DSSP, 8-state):
---HHHHHHHHHHS---S--HHHHHHHHHHH-S---HHHHHHHS-TT--HHHHHHHHHHHH-TT--TTSHHHHHHHHHHHHHHHHHHHTTSS-HHHHHHHHHHHHHHHTT--SS--TT-----TTTTTHHHHHTT--S---TTT-HHHHHHHHHHHHHHHHHHTT-

Solvent-accessible surface area (backbone atoms only — not comparable to full-atom values): 9932 Å² total; per-residue (Å²): 132,86,52,61,65,59,50,51,41,33,59,68,29,46,81,76,79,84,73,61,60,67,59,52,50,49,53,50,52,77,75,41,98,83,70,63,68,72,57,56,64,49,70,72,38,94,82,62,55,67,65,62,56,42,51,53,61,39,40,76,80,39,72,80,72,47,82,52,33,72,69,38,48,57,50,45,53,53,49,49,51,52,49,48,54,38,35,78,75,68,77,44,55,56,54,60,50,40,49,26,46,48,32,46,51,66,56,38,52,52,31,88,73,89,59,60,98,89,52,69,39,70,68,74,60,57,67,64,53,56,69,64,36,76,77,72,77,72,81,56,41,79,84,79,39,54,62,47,57,52,54,46,60,59,37,48,58,48,37,53,60,48,58,77,75,105